Protein AF-A0A1X7SG22-F1 (afdb_monomer_lite)

Secondary structure (DSSP, 8-state):
----------------PPPPSS-EEEESS-B--SSTTBPPB-TT-EEEEEE--SSSEEEEEETTT--EEEEEGGGEEE-TTTT--HHHHHHHHHHHHHS----HHHHHHHTS-HHHHHHHHHHHHHH-HHHHHHHHHHHHT--

Sequence (143 aa):
MSNGTCILGKDQSTQCMDPPKGPVYVAIEDWEHVENNQLSIKEGEKFEIKEERTNEWWLARSLNTDDEGLVPCYSIKKDEESELSTLESLELFHYAMTENLDIPKIKEIKTRSNVERASLFWSLIKNDSVLLDQLRKKEHGKI

Foldseek 3Di:
DDDDDDPPPDDPPPPVDDPAPAFKKFFCAFDDDPDPQADTHHGGFIWHFPADDPDQWTWIAGPRPRDIHIDGVVRMGTDVLSVVPVVVLVVLLVCLQPDPDPDVQSVVLNVDDPVSSSVSSVVCVSVCVPVVVVSVCVVVVPD

Organism: Amphimedon queenslandica (NCBI:txid400682)

pLDDT: mean 80.32, std 17.74, range [29.94, 96.5]

Structure (mmCIF, N/CA/C/O backbone):
data_AF-A0A1X7SG22-F1
#
_entry.id   AF-A0A1X7SG22-F1
#
loop_
_atom_site.group_PDB
_atom_site.id
_atom_site.type_symbol
_atom_site.label_atom_id
_atom_site.label_alt_id
_atom_site.label_comp_id
_atom_site.label_asym_id
_atom_site.label_entity_id
_atom_site.label_seq_id
_atom_site.pdbx_PDB_ins_code
_atom_site.Cartn_x
_atom_site.Cartn_y
_atom_site.Cartn_z
_atom_site.occupancy
_atom_site.B_iso_or_equiv
_atom_site.auth_seq_id
_atom_site.auth_comp_id
_atom_site.auth_asym_id
_atom_site.auth_atom_id
_atom_site.pdbx_PDB_model_num
ATOM 1 N N . MET A 1 1 ? -8.473 -48.468 -24.237 1.00 37.16 1 MET A N 1
ATOM 2 C CA . MET A 1 1 ? -9.575 -47.558 -24.611 1.00 37.16 1 MET A CA 1
ATOM 3 C C . MET A 1 1 ? -9.931 -46.807 -23.324 1.00 37.16 1 MET A C 1
ATOM 5 O O . MET A 1 1 ? -10.467 -47.446 -22.437 1.00 37.16 1 MET A O 1
ATOM 9 N N . SER A 1 2 ? -9.370 -45.627 -23.011 1.00 35.22 2 SER A N 1
ATOM 10 C CA . SER A 1 2 ? -9.590 -44.317 -23.674 1.00 35.22 2 SER A CA 1
ATOM 11 C C . SER A 1 2 ? -11.085 -43.948 -23.567 1.00 35.22 2 SER A C 1
ATOM 13 O O . SER A 1 2 ? -11.875 -44.713 -24.103 1.00 35.22 2 SER A O 1
ATOM 15 N N . ASN A 1 3 ? -11.593 -42.889 -22.911 1.00 32.81 3 ASN A N 1
ATOM 16 C CA . ASN A 1 3 ? -11.099 -41.570 -22.453 1.00 32.81 3 ASN A CA 1
ATOM 17 C C . ASN A 1 3 ? -12.049 -41.053 -21.330 1.00 32.81 3 ASN A C 1
ATOM 19 O O . ASN A 1 3 ? -13.189 -41.502 -21.296 1.00 32.81 3 ASN A O 1
ATOM 23 N N . GLY A 1 4 ? -11.628 -40.252 -20.337 1.00 29.94 4 GLY A N 1
ATOM 24 C CA . GLY A 1 4 ? -11.565 -38.768 -20.374 1.00 29.94 4 GLY A CA 1
ATOM 25 C C . GLY A 1 4 ? -12.909 -38.160 -19.906 1.00 29.94 4 GLY A C 1
ATOM 26 O O . GLY A 1 4 ? -13.948 -38.640 -20.325 1.00 29.94 4 GLY A O 1
ATOM 27 N N . THR A 1 5 ? -13.050 -37.156 -19.037 1.00 33.81 5 THR A N 1
ATOM 28 C CA . THR A 1 5 ? -12.162 -36.081 -18.581 1.00 33.81 5 THR A CA 1
ATOM 29 C C . THR A 1 5 ? -12.852 -35.413 -17.377 1.00 33.81 5 THR A C 1
ATOM 31 O O . THR A 1 5 ? -13.985 -34.959 -17.517 1.00 33.81 5 THR A O 1
ATOM 34 N N . CYS A 1 6 ? -12.198 -35.308 -16.216 1.00 32.50 6 CYS A N 1
ATOM 35 C CA . CYS A 1 6 ? -12.602 -34.349 -15.181 1.00 32.50 6 CYS A CA 1
ATOM 36 C C . CYS A 1 6 ? -11.796 -33.070 -15.416 1.00 32.50 6 CYS A C 1
ATOM 38 O O . CYS A 1 6 ? -10.578 -33.068 -15.250 1.00 32.50 6 CYS A O 1
ATOM 40 N N . ILE A 1 7 ? -12.462 -32.002 -15.858 1.00 40.81 7 ILE A N 1
ATOM 41 C CA . ILE A 1 7 ? -11.862 -30.670 -15.957 1.00 40.81 7 ILE A CA 1
ATOM 42 C C . ILE A 1 7 ? -11.727 -30.140 -14.521 1.00 40.81 7 ILE A C 1
ATOM 44 O O . ILE A 1 7 ? -12.688 -29.620 -13.960 1.00 40.81 7 ILE A O 1
ATOM 48 N N . LEU A 1 8 ? -10.549 -30.300 -13.913 1.00 38.38 8 LEU A N 1
ATOM 49 C CA . LEU A 1 8 ? -10.147 -29.531 -12.736 1.00 38.38 8 LEU A CA 1
ATOM 50 C C . LEU A 1 8 ? -9.433 -28.275 -13.244 1.00 38.38 8 LEU A C 1
ATOM 52 O O . LEU A 1 8 ? -8.255 -28.296 -13.595 1.00 38.38 8 LEU A O 1
ATOM 56 N N . GLY A 1 9 ? -10.198 -27.196 -13.390 1.00 33.81 9 GLY A N 1
ATOM 57 C CA . GLY A 1 9 ? -9.691 -25.899 -13.810 1.00 33.81 9 GLY A CA 1
ATOM 58 C C . GLY A 1 9 ? -9.209 -25.087 -12.616 1.00 33.81 9 GLY A C 1
ATOM 59 O O . GLY A 1 9 ? -10.024 -24.456 -11.958 1.00 33.81 9 GLY A O 1
ATOM 60 N N . LYS A 1 10 ? -7.883 -25.072 -12.437 1.00 34.94 10 LYS A N 1
ATOM 61 C CA . LYS A 1 10 ? -7.074 -24.082 -11.706 1.00 34.94 10 LYS A CA 1
ATOM 62 C C . LYS A 1 10 ? -7.359 -23.949 -10.208 1.00 34.94 10 LYS A C 1
ATOM 64 O O . LYS A 1 10 ? -8.024 -23.020 -9.760 1.00 34.94 10 LYS A O 1
ATOM 69 N N . ASP A 1 11 ? -6.677 -24.797 -9.444 1.00 34.47 11 ASP A N 1
ATOM 70 C CA . ASP A 1 11 ? -6.155 -24.400 -8.141 1.00 34.47 11 ASP A CA 1
ATOM 71 C C . ASP A 1 11 ? -5.287 -23.148 -8.347 1.00 34.47 11 ASP A C 1
ATOM 73 O O . ASP A 1 11 ? -4.158 -23.221 -8.835 1.00 34.47 11 ASP A O 1
ATOM 77 N N . GLN A 1 12 ? -5.818 -21.973 -8.010 1.00 40.81 12 GLN A N 1
ATOM 78 C CA . GLN A 1 12 ? -4.958 -20.887 -7.566 1.00 40.81 12 GLN A CA 1
ATOM 79 C C . GLN A 1 12 ? -4.400 -21.354 -6.227 1.00 40.81 12 GLN A C 1
ATOM 81 O O . GLN A 1 12 ? -5.037 -21.209 -5.186 1.00 40.81 12 GLN A O 1
ATOM 86 N N . SER A 1 13 ? -3.232 -22.001 -6.266 1.00 38.47 13 SER A N 1
ATOM 87 C CA . SER A 1 13 ? -2.379 -22.087 -5.093 1.00 38.47 13 SER A CA 1
ATOM 88 C C . SER A 1 13 ? -2.153 -20.661 -4.621 1.00 38.47 13 SER A C 1
ATOM 90 O O . SER A 1 13 ? -1.345 -19.932 -5.190 1.00 38.47 13 SER A O 1
ATOM 92 N N . THR A 1 14 ? -2.887 -20.258 -3.591 1.00 42.12 14 THR A N 1
ATOM 93 C CA . THR A 1 14 ? -2.501 -19.150 -2.736 1.00 42.12 14 THR A CA 1
ATOM 94 C C . THR A 1 14 ? -1.189 -19.579 -2.092 1.00 42.12 14 THR A C 1
ATOM 96 O O . THR A 1 14 ? -1.174 -20.200 -1.029 1.00 42.12 14 THR A O 1
ATOM 99 N N . GLN A 1 15 ? -0.070 -19.355 -2.786 1.00 47.81 15 GLN A N 1
ATOM 100 C CA . GLN A 1 15 ? 1.223 -19.358 -2.129 1.00 47.81 15 GLN A CA 1
ATOM 101 C C . GLN A 1 15 ? 1.101 -18.369 -0.971 1.00 47.81 15 GLN A C 1
ATOM 103 O O . GLN A 1 15 ? 0.623 -17.247 -1.141 1.00 47.81 15 GLN A O 1
ATOM 108 N N . CYS A 1 16 ? 1.440 -18.834 0.229 1.00 47.69 16 CYS A N 1
ATOM 109 C CA . CYS A 1 16 ? 1.489 -18.008 1.424 1.00 47.69 16 CYS A CA 1
ATOM 110 C C . CYS A 1 16 ? 2.678 -17.054 1.273 1.00 47.69 16 CYS A C 1
ATOM 112 O O . CYS A 1 16 ? 3.755 -17.321 1.798 1.00 47.69 16 CYS A O 1
ATOM 114 N N . MET A 1 17 ? 2.496 -16.007 0.472 1.00 66.62 17 MET A N 1
ATOM 115 C CA . MET A 1 17 ? 3.506 -14.989 0.247 1.00 66.62 17 MET A CA 1
ATOM 116 C C . MET A 1 17 ? 3.574 -14.055 1.439 1.00 66.62 17 MET A C 1
ATOM 118 O O . MET A 1 17 ? 2.551 -13.690 2.027 1.00 66.62 17 MET A O 1
ATOM 122 N N . ASP A 1 18 ? 4.802 -13.690 1.794 1.00 73.06 18 ASP A N 1
ATOM 123 C CA . ASP A 1 18 ? 5.060 -12.711 2.836 1.00 73.06 18 ASP A CA 1
ATOM 124 C C . ASP A 1 18 ? 4.331 -11.411 2.468 1.00 73.06 18 ASP A C 1
ATOM 126 O O . ASP A 1 18 ? 4.567 -10.880 1.371 1.00 73.06 18 ASP A O 1
ATOM 130 N N . PRO A 1 19 ? 3.472 -10.877 3.358 1.00 75.25 19 PRO A N 1
ATOM 131 C CA . PRO A 1 19 ? 2.777 -9.633 3.079 1.00 75.25 19 PRO A CA 1
ATOM 132 C C . PRO A 1 19 ? 3.798 -8.528 2.768 1.00 75.25 19 PRO A C 1
ATOM 134 O O . PRO A 1 19 ? 4.902 -8.545 3.332 1.00 75.25 19 PRO A O 1
ATOM 137 N N . PRO A 1 20 ? 3.459 -7.573 1.884 1.00 76.94 20 PRO A N 1
ATOM 138 C CA . PRO A 1 20 ? 4.322 -6.431 1.616 1.00 76.94 20 PRO A CA 1
ATOM 139 C C . PRO A 1 20 ? 4.632 -5.708 2.931 1.00 76.94 20 PRO A C 1
ATOM 141 O O . PRO A 1 20 ? 3.743 -5.446 3.743 1.00 76.94 20 PRO A O 1
ATOM 144 N N . LYS A 1 21 ? 5.917 -5.446 3.164 1.00 75.56 21 LYS A N 1
ATOM 145 C CA . LYS A 1 21 ? 6.438 -4.742 4.342 1.00 75.56 21 LYS A CA 1
ATOM 146 C C . LYS A 1 21 ? 6.549 -3.237 4.064 1.00 75.56 21 LYS A C 1
ATOM 148 O O . LYS A 1 21 ? 6.601 -2.455 5.010 1.00 75.56 21 LYS A O 1
ATOM 153 N N . GLY A 1 22 ? 6.566 -2.848 2.789 1.00 72.88 22 GLY A N 1
ATOM 154 C CA . GLY A 1 22 ? 6.543 -1.475 2.294 1.00 72.88 22 GLY A CA 1
ATOM 155 C C . GLY A 1 22 ? 5.294 -1.119 1.469 1.00 72.88 22 GLY A C 1
ATOM 156 O O . GLY A 1 22 ? 4.378 -1.934 1.335 1.00 72.88 22 GLY A O 1
ATOM 157 N N . PRO A 1 23 ? 5.250 0.112 0.924 1.00 78.06 23 PRO A N 1
ATOM 158 C CA . PRO A 1 23 ? 4.182 0.557 0.034 1.00 78.06 23 PRO A CA 1
ATOM 159 C C . PRO A 1 23 ? 4.090 -0.328 -1.212 1.00 78.06 23 PRO A C 1
ATOM 161 O O . PRO A 1 23 ? 5.106 -0.702 -1.810 1.00 78.06 23 PRO A O 1
ATOM 164 N N . VAL A 1 24 ? 2.859 -0.637 -1.611 1.00 89.06 24 VAL A N 1
ATOM 165 C CA . VAL A 1 24 ? 2.585 -1.341 -2.861 1.00 89.06 24 VAL A CA 1
ATOM 166 C C . VAL A 1 24 ? 2.465 -0.328 -3.988 1.00 89.06 24 VAL A C 1
ATOM 168 O O . VAL A 1 24 ? 1.920 0.764 -3.837 1.00 89.06 24 VAL A O 1
ATOM 171 N N . TYR A 1 25 ? 2.997 -0.713 -5.132 1.00 93.25 25 TYR A N 1
ATOM 172 C CA . TYR A 1 25 ? 2.918 0.016 -6.378 1.00 93.25 25 TYR A CA 1
ATOM 173 C C . TYR A 1 25 ? 2.234 -0.861 -7.419 1.00 93.25 25 TYR A C 1
ATOM 175 O O . TYR A 1 25 ? 2.185 -2.085 -7.291 1.00 93.25 25 TYR A O 1
ATOM 183 N N . VAL A 1 26 ? 1.700 -0.216 -8.447 1.00 94.50 26 VAL A N 1
ATOM 184 C CA . VAL A 1 26 ? 1.059 -0.855 -9.588 1.00 94.50 26 VAL A CA 1
ATOM 185 C C . VAL A 1 26 ? 1.721 -0.392 -10.881 1.00 94.50 26 VAL A C 1
ATOM 187 O O . VAL A 1 26 ? 2.030 0.792 -11.043 1.00 94.50 26 VAL A O 1
ATOM 190 N N . ALA A 1 27 ? 1.952 -1.321 -11.803 1.00 95.94 27 ALA A N 1
ATOM 191 C CA . ALA A 1 27 ? 2.471 -1.010 -13.130 1.00 95.94 27 ALA A CA 1
ATOM 192 C C . ALA A 1 27 ? 1.425 -0.216 -13.916 1.00 95.94 27 ALA A C 1
ATOM 194 O O . ALA A 1 27 ? 0.250 -0.592 -13.949 1.00 95.94 27 ALA A O 1
ATOM 195 N N . ILE A 1 28 ? 1.848 0.876 -14.549 1.00 96.50 28 ILE A N 1
ATOM 196 C CA . ILE A 1 28 ? 0.977 1.680 -15.421 1.00 96.50 28 ILE A CA 1
ATOM 197 C C . ILE A 1 28 ? 1.113 1.310 -16.896 1.00 96.50 28 ILE A C 1
ATOM 199 O O . ILE A 1 28 ? 0.291 1.733 -17.700 1.00 96.50 28 ILE A O 1
ATOM 203 N N . GLU A 1 29 ? 2.135 0.531 -17.237 1.00 94.69 29 GLU A N 1
ATOM 204 C CA . GLU A 1 29 ? 2.379 -0.001 -18.571 1.00 94.69 29 GLU A CA 1
ATOM 205 C C . GLU A 1 29 ? 3.149 -1.325 -18.477 1.00 94.69 29 GLU A C 1
ATOM 207 O O . GLU A 1 29 ? 3.756 -1.640 -17.449 1.00 94.69 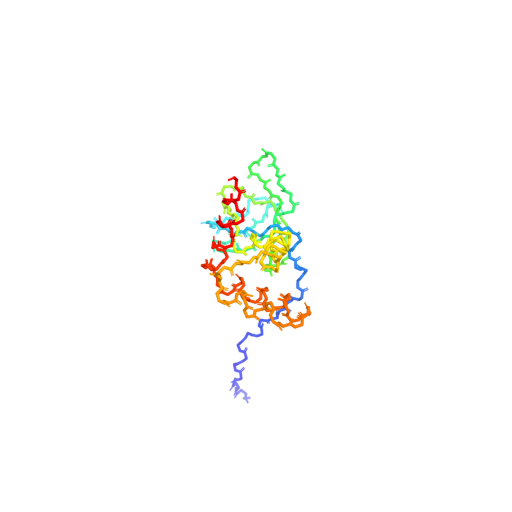29 GLU A O 1
ATOM 212 N N . ASP A 1 30 ? 3.113 -2.103 -19.556 1.00 95.69 30 ASP A N 1
ATOM 213 C CA . ASP A 1 30 ? 3.919 -3.312 -19.702 1.00 95.69 30 ASP A CA 1
ATOM 214 C C . ASP A 1 30 ? 5.408 -2.960 -19.844 1.00 95.69 30 ASP A C 1
ATOM 216 O O . ASP A 1 30 ? 5.778 -2.094 -20.637 1.00 95.69 30 ASP A O 1
ATOM 220 N N . TRP A 1 31 ? 6.275 -3.707 -19.160 1.00 93.69 31 TRP A N 1
ATOM 221 C CA . TRP A 1 31 ? 7.723 -3.621 -19.337 1.00 93.69 31 TRP A CA 1
ATOM 222 C C . TRP A 1 31 ? 8.347 -5.014 -19.373 1.00 93.69 31 TRP A C 1
ATOM 224 O O . TRP A 1 31 ? 8.100 -5.849 -18.502 1.00 93.69 31 TRP A O 1
ATOM 234 N N . GLU A 1 32 ? 9.187 -5.261 -20.375 1.00 94.25 32 GLU A N 1
ATOM 235 C CA . GLU A 1 32 ? 9.951 -6.498 -20.496 1.00 94.25 32 GLU A CA 1
ATOM 236 C C . GLU A 1 32 ? 11.415 -6.233 -20.150 1.00 94.25 32 GLU A C 1
ATOM 238 O O . GLU A 1 32 ? 12.037 -5.293 -20.649 1.00 94.25 32 GLU A O 1
ATOM 243 N N . HIS A 1 33 ? 11.957 -7.061 -19.260 1.00 89.12 33 HIS A N 1
ATOM 244 C CA . HIS A 1 33 ? 13.343 -6.963 -18.829 1.00 89.12 33 HIS A CA 1
ATOM 245 C C . HIS A 1 33 ? 14.313 -7.135 -20.008 1.00 89.12 33 HIS A C 1
ATOM 247 O O . HIS A 1 33 ? 14.174 -8.039 -20.830 1.00 89.12 33 HIS A O 1
ATOM 253 N N . VAL A 1 34 ? 15.324 -6.272 -20.066 1.00 90.31 34 VAL A N 1
ATOM 254 C CA . VAL A 1 34 ? 16.418 -6.338 -21.048 1.00 90.31 34 VAL A CA 1
ATOM 255 C C . VAL A 1 34 ? 17.661 -6.978 -20.427 1.00 90.31 34 VAL A C 1
ATOM 257 O O . VAL A 1 34 ? 18.417 -7.675 -21.102 1.00 90.31 34 VAL A O 1
ATOM 260 N N . GLU A 1 35 ? 17.870 -6.757 -19.129 1.00 90.69 35 GLU A N 1
ATOM 261 C CA . GLU A 1 35 ? 18.975 -7.314 -18.347 1.00 90.69 35 GLU A CA 1
ATOM 262 C C . GLU A 1 35 ? 18.463 -8.312 -17.298 1.00 90.69 35 GLU A C 1
ATOM 264 O O . GLU A 1 35 ? 17.370 -8.163 -16.762 1.00 90.69 35 GLU A O 1
ATOM 269 N N . ASN A 1 36 ? 19.281 -9.305 -16.933 1.00 89.94 36 ASN A N 1
ATOM 270 C CA . ASN A 1 36 ? 18.904 -10.351 -15.965 1.00 89.94 36 ASN A CA 1
ATOM 271 C C . ASN A 1 36 ? 18.635 -9.832 -14.537 1.00 89.94 36 ASN A C 1
ATOM 273 O O . ASN A 1 36 ? 18.159 -10.584 -13.695 1.00 89.94 36 ASN A O 1
ATOM 277 N N . ASN A 1 37 ? 19.015 -8.590 -14.232 1.00 92.75 37 ASN A N 1
ATOM 278 C CA . ASN A 1 37 ? 18.760 -7.929 -12.949 1.00 92.75 37 ASN A CA 1
ATOM 279 C C . ASN A 1 37 ? 17.444 -7.126 -12.952 1.00 92.75 37 ASN A C 1
ATOM 281 O O . ASN A 1 37 ? 17.108 -6.532 -11.928 1.00 92.75 37 ASN A O 1
ATOM 285 N N . GLN A 1 38 ? 16.743 -7.053 -14.087 1.00 94.50 38 GLN A N 1
ATOM 286 C CA . GLN A 1 38 ? 15.485 -6.334 -14.250 1.00 94.50 38 GLN A CA 1
ATOM 287 C C . GLN A 1 38 ? 14.302 -7.288 -14.096 1.00 94.50 38 GLN A C 1
ATOM 289 O O . GLN A 1 38 ? 14.377 -8.467 -14.441 1.00 94.50 38 GLN A O 1
ATOM 294 N N . LEU A 1 39 ? 13.194 -6.752 -13.596 1.00 94.81 39 LEU A N 1
ATOM 295 C CA . LEU A 1 39 ? 11.938 -7.473 -13.441 1.00 94.81 39 LEU A CA 1
ATOM 296 C C . LEU A 1 39 ? 11.004 -7.097 -14.596 1.00 94.81 39 LEU A C 1
ATOM 298 O O . LEU A 1 39 ? 10.839 -5.917 -14.906 1.00 94.81 39 LEU A O 1
ATOM 302 N N . SER A 1 40 ? 10.394 -8.095 -15.238 1.00 95.00 40 SER A N 1
ATOM 303 C CA . SER A 1 40 ? 9.299 -7.827 -16.181 1.00 95.00 40 SER A CA 1
ATOM 304 C C . SER A 1 40 ? 8.013 -7.598 -15.415 1.00 95.00 40 SER A C 1
ATOM 306 O O . SER A 1 40 ? 7.725 -8.339 -14.481 1.00 95.00 40 SER A O 1
ATOM 308 N N . ILE A 1 41 ? 7.241 -6.610 -15.842 1.00 94.81 41 ILE A N 1
ATOM 309 C CA . ILE A 1 41 ? 5.972 -6.238 -15.221 1.00 94.81 41 ILE A CA 1
ATOM 310 C C . ILE A 1 41 ? 4.890 -6.122 -16.289 1.00 94.81 41 ILE A C 1
ATOM 312 O O . ILE A 1 41 ? 5.158 -5.767 -17.442 1.00 94.81 41 ILE A O 1
ATOM 316 N N . LYS A 1 42 ? 3.656 -6.433 -15.904 1.00 95.75 42 LYS A N 1
ATOM 317 C CA . LYS A 1 42 ? 2.466 -6.211 -16.732 1.00 95.75 42 LYS A CA 1
ATOM 318 C C . LYS A 1 42 ? 1.622 -5.075 -16.191 1.00 95.75 42 LYS A C 1
ATOM 320 O O . LYS A 1 42 ? 1.506 -4.944 -14.979 1.00 95.75 42 LYS A O 1
ATOM 325 N N . GLU A 1 43 ? 1.004 -4.286 -17.065 1.00 95.62 43 GLU A N 1
ATOM 326 C CA . GLU A 1 43 ? 0.078 -3.225 -16.669 1.00 95.62 43 GLU A CA 1
ATOM 327 C C . GLU A 1 43 ? -0.958 -3.770 -15.670 1.00 95.62 43 GLU A C 1
ATOM 329 O O . GLU A 1 43 ? -1.587 -4.810 -15.887 1.00 95.62 43 GLU A O 1
ATOM 334 N N . GLY A 1 44 ? -1.114 -3.077 -14.540 1.00 93.50 44 GLY A N 1
ATOM 335 C CA . GLY A 1 44 ? -1.994 -3.491 -13.448 1.00 93.50 44 GLY A CA 1
ATOM 336 C C . GLY A 1 44 ? -1.388 -4.494 -12.456 1.00 93.50 44 GLY A C 1
ATOM 337 O O . GLY A 1 44 ? -2.017 -4.776 -11.436 1.00 93.50 44 GLY A O 1
ATOM 338 N N . GLU A 1 45 ? -0.184 -5.018 -12.695 1.00 94.25 45 GLU A N 1
ATOM 339 C CA . GLU A 1 45 ? 0.527 -5.872 -11.741 1.00 94.25 45 GLU A CA 1
ATOM 340 C C . GLU A 1 45 ? 0.949 -5.083 -10.498 1.00 94.25 45 GLU A C 1
ATOM 342 O O . GLU A 1 45 ? 1.387 -3.939 -10.611 1.00 94.25 45 GLU A O 1
ATOM 347 N N . LYS A 1 46 ? 0.828 -5.704 -9.315 1.00 92.75 46 LYS A N 1
ATOM 348 C CA . LYS A 1 46 ? 1.224 -5.113 -8.033 1.00 92.75 46 LYS A CA 1
ATOM 349 C C . LYS A 1 46 ? 2.579 -5.641 -7.559 1.00 92.75 46 LYS A C 1
ATOM 351 O O . LYS A 1 46 ? 2.845 -6.842 -7.615 1.00 92.75 46 LYS A O 1
ATOM 356 N N . PHE A 1 47 ? 3.398 -4.750 -7.019 1.00 93.12 47 PHE A N 1
ATOM 357 C CA . PHE A 1 47 ? 4.731 -5.054 -6.496 1.00 93.12 47 PHE A CA 1
ATOM 358 C C . PHE A 1 47 ? 5.044 -4.194 -5.275 1.00 93.12 47 PHE A C 1
ATOM 360 O O . PHE A 1 47 ? 4.512 -3.101 -5.093 1.00 93.12 47 PHE A O 1
ATOM 367 N N . GLU A 1 48 ? 5.919 -4.704 -4.423 1.00 92.75 48 GLU A N 1
ATOM 368 C CA . GLU A 1 48 ? 6.493 -3.952 -3.313 1.00 92.75 48 GLU A CA 1
ATOM 369 C C . GLU A 1 48 ? 7.788 -3.282 -3.770 1.00 92.75 48 GLU A C 1
ATOM 371 O O . GLU A 1 48 ? 8.647 -3.939 -4.361 1.00 92.75 48 GLU A O 1
ATOM 376 N N . ILE A 1 49 ? 7.969 -2.001 -3.447 1.00 92.19 49 ILE A N 1
ATOM 377 C CA . ILE A 1 49 ? 9.262 -1.335 -3.636 1.00 92.19 49 ILE A CA 1
ATOM 378 C C . ILE A 1 49 ? 10.144 -1.584 -2.414 1.00 92.19 49 ILE A C 1
ATOM 380 O O . ILE A 1 49 ? 9.833 -1.168 -1.299 1.00 92.19 49 ILE A O 1
ATOM 384 N N . LYS A 1 50 ? 11.255 -2.290 -2.645 1.00 91.38 50 LYS A N 1
ATOM 385 C CA . LYS A 1 50 ? 12.257 -2.652 -1.634 1.00 91.38 50 LYS A CA 1
ATOM 386 C C . LYS A 1 50 ? 13.292 -1.550 -1.442 1.00 91.38 50 LYS A C 1
ATOM 388 O O . LYS A 1 50 ? 13.745 -1.324 -0.323 1.00 91.38 50 LYS A O 1
ATOM 393 N N . GLU A 1 51 ? 13.674 -0.890 -2.531 1.00 91.69 51 GLU A N 1
ATOM 394 C CA . GLU A 1 51 ? 14.675 0.175 -2.536 1.00 91.69 51 GLU A CA 1
ATOM 395 C C . GLU A 1 51 ? 14.324 1.214 -3.609 1.00 91.69 51 GLU A C 1
ATOM 397 O O . GLU A 1 51 ? 14.374 0.928 -4.809 1.00 91.69 51 GLU A O 1
ATOM 402 N N . GLU A 1 52 ? 14.001 2.433 -3.171 1.00 90.44 52 GLU A N 1
ATOM 403 C CA . GLU A 1 52 ? 13.943 3.602 -4.049 1.00 90.44 52 GLU A CA 1
ATOM 404 C C . GLU A 1 52 ? 15.369 4.091 -4.312 1.00 90.44 52 GLU A C 1
ATOM 406 O O . GLU A 1 52 ? 16.149 4.328 -3.386 1.00 90.44 52 GLU A O 1
ATOM 411 N N . ARG A 1 53 ? 15.719 4.242 -5.588 1.00 88.56 53 ARG A N 1
ATOM 412 C CA . ARG A 1 53 ? 17.045 4.703 -6.005 1.00 88.56 53 ARG A CA 1
ATOM 413 C C . ARG A 1 53 ? 16.962 6.096 -6.608 1.00 88.56 53 ARG A C 1
ATOM 415 O O . ARG A 1 53 ? 15.921 6.526 -7.094 1.00 88.56 53 ARG A O 1
ATOM 422 N N . THR A 1 54 ? 18.092 6.798 -6.597 1.00 85.81 54 THR A N 1
ATOM 423 C CA . THR A 1 54 ? 18.220 8.131 -7.209 1.00 85.81 54 THR A CA 1
ATOM 424 C C . THR A 1 54 ? 18.260 8.091 -8.736 1.00 85.81 54 THR A C 1
ATOM 426 O O . THR A 1 54 ? 18.169 9.138 -9.372 1.00 85.81 54 THR A O 1
ATOM 429 N N . ASN A 1 55 ? 18.422 6.906 -9.325 1.00 89.69 55 ASN A N 1
ATOM 430 C CA . ASN A 1 55 ? 18.312 6.690 -10.760 1.00 89.69 55 ASN A CA 1
ATOM 431 C C . ASN A 1 55 ? 16.882 6.268 -11.141 1.00 89.69 55 ASN A C 1
ATOM 433 O O . ASN A 1 55 ? 16.016 6.076 -10.290 1.00 89.69 55 ASN A O 1
ATOM 437 N N . GLU A 1 56 ? 16.646 6.094 -12.439 1.00 93.06 56 GLU A N 1
ATOM 438 C CA . GLU A 1 56 ? 15.336 5.723 -12.989 1.00 93.06 56 GLU A CA 1
ATOM 439 C C . GLU A 1 56 ? 14.947 4.252 -12.733 1.00 93.06 56 GLU A C 1
ATOM 441 O O . GLU A 1 56 ? 13.978 3.780 -13.314 1.00 93.06 56 GLU A O 1
ATOM 446 N N . TRP A 1 57 ? 15.686 3.514 -11.892 1.00 94.69 57 TRP A N 1
ATOM 447 C CA . TRP A 1 57 ? 15.552 2.064 -11.719 1.00 94.69 57 TRP A CA 1
ATOM 448 C C . TRP A 1 57 ? 15.430 1.677 -10.251 1.00 94.69 57 TRP A C 1
ATOM 450 O O . TRP A 1 57 ? 16.401 1.736 -9.497 1.00 94.69 57 TRP A O 1
ATOM 460 N N . TRP A 1 58 ? 14.247 1.242 -9.837 1.00 95.38 58 TRP A N 1
ATOM 461 C CA . TRP A 1 58 ? 13.963 0.892 -8.445 1.00 95.38 58 TRP A CA 1
ATOM 462 C C . TRP A 1 58 ? 13.943 -0.615 -8.248 1.00 95.38 58 TRP A C 1
ATOM 464 O O . TRP A 1 58 ? 13.562 -1.352 -9.153 1.00 95.38 58 TRP A O 1
ATOM 474 N N . LEU A 1 59 ? 14.359 -1.080 -7.068 1.00 94.81 59 LEU A N 1
ATOM 475 C CA . LEU A 1 59 ? 14.288 -2.500 -6.734 1.00 94.81 59 LEU A CA 1
ATOM 476 C C . LEU A 1 59 ? 12.865 -2.839 -6.289 1.00 94.81 59 LEU A C 1
AT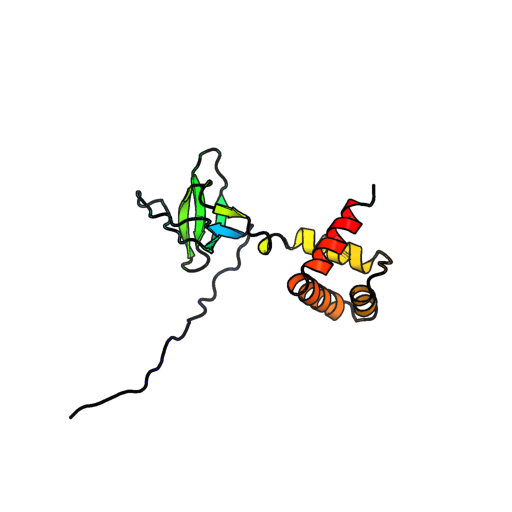OM 478 O O . LEU A 1 59 ? 12.398 -2.336 -5.262 1.00 94.81 59 LEU A O 1
ATOM 482 N N . ALA A 1 60 ? 12.207 -3.711 -7.045 1.00 95.06 60 ALA A N 1
ATOM 483 C CA . ALA A 1 60 ? 10.856 -4.176 -6.784 1.00 95.06 60 ALA A CA 1
ATOM 484 C C . ALA A 1 60 ? 10.825 -5.684 -6.522 1.00 95.06 60 ALA A C 1
ATOM 486 O O . ALA A 1 60 ? 11.671 -6.425 -7.020 1.00 95.06 60 ALA A O 1
ATOM 487 N N . ARG A 1 61 ? 9.817 -6.120 -5.765 1.00 94.81 61 ARG A N 1
ATOM 488 C CA . ARG A 1 61 ? 9.444 -7.523 -5.556 1.00 94.81 61 ARG A CA 1
ATOM 489 C C . ARG A 1 61 ? 8.031 -7.745 -6.090 1.00 94.81 61 ARG A C 1
ATOM 491 O O . ARG A 1 61 ? 7.108 -7.070 -5.626 1.00 94.81 61 ARG A O 1
ATOM 498 N N . SER A 1 62 ? 7.840 -8.667 -7.035 1.00 93.06 62 SER A N 1
ATOM 499 C CA . SER A 1 62 ? 6.496 -9.024 -7.518 1.00 93.06 62 SER A CA 1
ATOM 500 C C . SER A 1 62 ? 5.688 -9.656 -6.387 1.00 93.06 62 SER A C 1
ATOM 502 O O . SER A 1 62 ? 6.149 -10.591 -5.736 1.00 93.06 62 SER A O 1
ATOM 504 N N . LEU A 1 63 ? 4.454 -9.189 -6.166 1.00 90.50 63 LEU A N 1
ATOM 505 C CA . LEU A 1 63 ? 3.552 -9.817 -5.191 1.00 90.50 63 LEU A CA 1
ATOM 506 C C . LEU A 1 63 ? 2.902 -11.102 -5.725 1.00 90.50 63 LEU A C 1
ATOM 508 O O . LEU A 1 63 ? 2.251 -11.816 -4.963 1.00 90.50 63 LEU A O 1
ATOM 512 N N . ASN A 1 64 ? 3.071 -11.396 -7.018 1.00 88.81 64 ASN A N 1
ATOM 513 C CA . ASN A 1 64 ? 2.539 -12.598 -7.652 1.00 88.81 64 ASN A CA 1
ATOM 514 C C . ASN A 1 64 ? 3.559 -13.739 -7.672 1.00 88.81 64 ASN A C 1
ATOM 516 O O . ASN A 1 64 ? 3.177 -14.889 -7.458 1.00 88.81 64 ASN A O 1
ATOM 520 N N . THR A 1 65 ? 4.827 -13.434 -7.964 1.00 90.31 65 THR A N 1
ATOM 521 C CA . THR A 1 65 ? 5.879 -14.450 -8.145 1.00 90.31 65 THR A CA 1
ATOM 522 C C . THR A 1 65 ? 6.941 -14.452 -7.049 1.00 90.31 65 THR A C 1
ATOM 524 O O . THR A 1 65 ? 7.701 -15.411 -6.973 1.00 90.31 65 THR A O 1
ATOM 527 N N . ASP A 1 66 ? 6.980 -13.423 -6.194 1.00 90.44 66 ASP A N 1
ATOM 528 C CA . ASP A 1 66 ? 8.050 -13.161 -5.213 1.00 90.44 66 ASP A CA 1
ATOM 529 C C . ASP A 1 66 ? 9.427 -12.870 -5.841 1.00 90.44 66 ASP A C 1
ATOM 531 O O . ASP A 1 66 ? 10.416 -12.706 -5.128 1.00 90.44 66 ASP A O 1
ATOM 535 N N . ASP A 1 67 ? 9.497 -12.750 -7.172 1.00 92.62 67 ASP A N 1
ATOM 536 C CA . ASP A 1 67 ? 10.729 -12.406 -7.879 1.00 92.62 67 ASP A CA 1
ATOM 537 C C . ASP A 1 67 ? 11.122 -10.951 -7.609 1.00 92.62 67 ASP A C 1
ATOM 539 O O . ASP A 1 67 ? 10.278 -10.049 -7.586 1.00 92.62 67 ASP A O 1
ATOM 543 N N . GLU A 1 68 ? 12.425 -10.717 -7.456 1.00 95.12 68 GLU A N 1
ATOM 544 C CA . GLU A 1 68 ? 12.995 -9.387 -7.266 1.00 95.12 68 GLU A CA 1
ATOM 545 C C . GLU A 1 68 ? 13.791 -8.942 -8.493 1.00 95.12 68 GLU A C 1
ATOM 547 O O . GLU A 1 68 ? 14.537 -9.716 -9.095 1.00 95.12 68 GLU A O 1
ATOM 552 N N . GLY A 1 69 ? 13.683 -7.661 -8.831 1.00 95.75 69 GLY A N 1
ATOM 553 C CA . GLY A 1 69 ? 14.481 -7.061 -9.890 1.00 95.75 69 GLY A CA 1
ATOM 554 C C . GLY A 1 69 ? 14.218 -5.573 -10.052 1.00 95.75 69 GLY A C 1
ATOM 555 O O . GLY A 1 69 ? 13.388 -4.975 -9.367 1.00 95.75 69 GLY A O 1
ATOM 556 N N . LEU A 1 70 ? 14.980 -4.956 -10.948 1.00 96.06 70 LEU A N 1
ATOM 557 C CA . LEU A 1 70 ? 14.869 -3.538 -11.248 1.00 96.06 70 LEU A CA 1
ATOM 558 C C . LEU A 1 70 ? 13.695 -3.265 -12.184 1.00 96.06 70 LEU A C 1
ATOM 560 O O . LEU A 1 70 ? 13.583 -3.887 -13.238 1.00 96.06 70 LEU A O 1
ATOM 564 N N . VAL A 1 71 ? 12.873 -2.290 -11.814 1.00 95.56 71 VAL A N 1
ATOM 565 C CA . VAL A 1 71 ? 11.792 -1.755 -12.647 1.00 95.56 71 VAL A CA 1
ATOM 566 C C . VAL A 1 71 ? 12.034 -0.272 -12.926 1.00 95.56 71 VAL A C 1
ATOM 568 O O . VAL A 1 71 ? 12.591 0.421 -12.065 1.00 95.56 71 VAL A O 1
ATOM 571 N N . PRO A 1 72 ? 11.631 0.241 -14.099 1.00 94.75 72 PRO A N 1
ATOM 572 C CA . PRO A 1 72 ? 11.683 1.668 -14.361 1.00 94.75 72 PRO A CA 1
ATOM 573 C C . PRO A 1 72 ? 10.728 2.417 -13.426 1.00 94.75 72 PRO A C 1
ATOM 575 O O . PRO A 1 72 ? 9.560 2.056 -13.296 1.00 94.75 72 PRO A O 1
ATOM 578 N N . CYS A 1 73 ? 11.180 3.490 -12.779 1.00 92.88 73 CYS A N 1
ATOM 579 C CA . CYS A 1 73 ? 10.321 4.234 -11.852 1.00 92.88 73 CYS A CA 1
ATOM 580 C C . CYS A 1 73 ? 9.171 4.975 -12.559 1.00 92.88 73 CYS A C 1
ATOM 582 O O . CYS A 1 73 ? 8.148 5.255 -11.941 1.00 92.88 73 CYS A O 1
ATOM 584 N N . TYR A 1 74 ? 9.313 5.277 -13.854 1.00 93.62 74 TYR A N 1
ATOM 585 C CA . TYR A 1 74 ? 8.280 5.942 -14.652 1.00 93.62 74 TYR A CA 1
ATOM 586 C C . TYR A 1 74 ? 7.163 4.999 -15.115 1.00 93.62 74 TYR A C 1
ATOM 588 O O . TYR A 1 74 ? 6.086 5.482 -15.446 1.00 93.62 74 TYR A O 1
ATOM 596 N N . SER A 1 75 ? 7.391 3.681 -15.118 1.00 94.12 75 SER A N 1
ATOM 597 C CA . SER A 1 75 ? 6.403 2.681 -15.546 1.00 94.12 75 SER A CA 1
ATOM 598 C C . SER A 1 75 ? 5.538 2.174 -14.387 1.00 94.12 75 SER A C 1
ATOM 600 O O . SER A 1 75 ? 4.780 1.210 -14.534 1.00 94.12 75 SER A O 1
ATOM 602 N N . ILE A 1 76 ? 5.633 2.808 -13.215 1.00 94.19 76 ILE A N 1
ATOM 603 C CA . ILE A 1 76 ? 4.967 2.389 -11.982 1.00 94.19 76 ILE A CA 1
ATOM 604 C C . ILE A 1 76 ? 4.336 3.588 -11.265 1.00 94.19 76 ILE A C 1
ATOM 606 O O . ILE A 1 76 ? 4.808 4.718 -11.367 1.00 94.19 76 ILE A O 1
ATOM 610 N N . LYS A 1 77 ? 3.268 3.352 -10.502 1.00 93.25 77 LYS A N 1
ATOM 611 C CA . LYS A 1 77 ? 2.660 4.352 -9.610 1.00 93.25 77 LYS A CA 1
ATOM 612 C C . LYS A 1 77 ? 2.344 3.736 -8.257 1.00 93.25 77 LYS A C 1
ATOM 614 O O . LYS A 1 77 ? 2.106 2.534 -8.176 1.00 93.25 77 LYS A O 1
ATOM 619 N N . LYS A 1 78 ? 2.312 4.554 -7.208 1.00 88.94 78 LYS A N 1
ATOM 620 C CA . LYS A 1 78 ? 1.853 4.104 -5.890 1.00 88.94 78 LYS A CA 1
ATOM 621 C C . LYS A 1 78 ? 0.422 3.587 -5.982 1.00 88.94 78 LYS A C 1
ATOM 623 O O . LYS A 1 78 ? -0.416 4.165 -6.676 1.00 88.94 78 LYS A O 1
ATOM 628 N N . ASP A 1 79 ? 0.161 2.480 -5.301 1.00 86.56 79 ASP A N 1
ATOM 629 C CA . ASP A 1 79 ? -1.190 1.984 -5.113 1.00 86.56 79 ASP A CA 1
ATOM 630 C C . ASP A 1 79 ? -1.822 2.744 -3.944 1.00 86.56 79 ASP A C 1
ATOM 632 O O . ASP A 1 79 ? -1.560 2.452 -2.781 1.00 86.56 79 ASP A O 1
ATOM 636 N N . GLU A 1 80 ? -2.657 3.735 -4.253 1.00 70.56 80 GLU A N 1
ATOM 637 C CA . GLU A 1 80 ? -3.368 4.557 -3.261 1.00 70.56 80 GLU A CA 1
ATOM 638 C C . GLU A 1 80 ? -4.239 3.712 -2.307 1.00 70.56 80 GLU A C 1
ATOM 640 O O . GLU A 1 80 ? -4.532 4.127 -1.187 1.00 70.56 80 GLU A O 1
ATOM 645 N N . GLU A 1 81 ? -4.645 2.504 -2.717 1.00 64.56 81 GLU A N 1
ATOM 646 C CA . GLU A 1 81 ? -5.364 1.559 -1.852 1.00 64.56 81 GLU A CA 1
ATOM 647 C C . GLU A 1 81 ? -4.431 0.899 -0.819 1.00 64.56 81 GLU A C 1
ATOM 649 O O . GLU A 1 81 ? -4.854 0.543 0.284 1.00 64.56 81 GLU A O 1
ATOM 654 N N . SER A 1 82 ? -3.139 0.794 -1.141 1.00 61.69 82 SER A N 1
ATOM 655 C CA . SER A 1 82 ? -2.090 0.349 -0.222 1.00 61.69 82 SER A CA 1
ATOM 656 C C . SER A 1 82 ? -1.631 1.437 0.748 1.00 61.69 82 SER A C 1
ATOM 658 O O . SER A 1 82 ? -0.977 1.106 1.738 1.00 61.69 82 SER A O 1
ATOM 660 N N . GLU A 1 83 ? -1.964 2.706 0.499 1.00 54.56 83 GLU A N 1
ATOM 661 C CA . GLU A 1 83 ? -1.604 3.842 1.363 1.00 54.56 83 GLU A CA 1
ATOM 662 C C . GLU A 1 83 ? -2.362 3.851 2.693 1.00 54.56 83 GLU A C 1
ATOM 664 O O . GLU A 1 83 ? -2.046 4.656 3.563 1.00 54.56 83 GLU A O 1
ATOM 669 N N . LEU A 1 84 ? -3.252 2.884 2.951 1.00 55.34 84 LEU A N 1
ATOM 670 C CA . LEU A 1 84 ? -3.556 2.492 4.328 1.00 55.34 84 LEU A CA 1
ATOM 671 C C . LEU A 1 84 ? -2.338 1.787 4.954 1.00 55.34 84 LEU A C 1
ATOM 673 O O . LEU A 1 84 ? -2.416 0.649 5.419 1.00 55.34 84 LEU A O 1
ATOM 677 N N . SER A 1 85 ? -1.203 2.490 4.990 1.00 58.97 85 SER A N 1
ATOM 678 C CA . SER A 1 85 ? -0.096 2.231 5.892 1.00 58.97 85 SER A CA 1
ATOM 679 C C . SER A 1 85 ? -0.697 2.056 7.268 1.00 58.97 85 SER A C 1
ATOM 681 O O . SER A 1 85 ? -1.470 2.906 7.715 1.00 58.97 85 SER A O 1
ATOM 683 N N . THR A 1 86 ? -0.346 0.963 7.945 1.00 66.50 86 THR A N 1
ATOM 684 C CA . THR A 1 86 ? -0.824 0.643 9.291 1.00 66.50 86 THR A CA 1
ATOM 685 C C . THR A 1 86 ? -0.759 1.865 10.210 1.00 66.50 86 THR A C 1
ATOM 687 O O . THR A 1 86 ? -1.624 2.011 11.060 1.00 66.50 86 THR A O 1
ATOM 690 N N . LEU A 1 87 ? 0.211 2.765 10.005 1.00 71.00 87 LEU A N 1
ATOM 691 C CA . LEU A 1 87 ? 0.360 4.016 10.748 1.00 71.00 87 LEU A CA 1
ATOM 692 C C . LEU A 1 87 ? -0.741 5.049 10.464 1.00 71.00 87 LEU A C 1
ATOM 694 O O . LEU A 1 87 ? -1.414 5.423 11.416 1.00 71.00 87 LEU A O 1
ATOM 698 N N . GLU A 1 88 ? -0.982 5.460 9.213 1.00 76.88 88 GLU A N 1
ATOM 699 C CA . GLU A 1 88 ? -2.061 6.423 8.885 1.00 76.88 88 GLU A CA 1
ATOM 700 C C . GLU A 1 88 ? -3.411 5.858 9.335 1.00 76.88 88 GLU A C 1
ATOM 702 O O . GLU A 1 88 ? -4.217 6.485 10.014 1.00 76.88 88 GLU A O 1
ATOM 707 N N . SER A 1 89 ? -3.607 4.584 9.033 1.00 80.44 89 SER A N 1
ATOM 708 C CA . SER A 1 89 ? -4.709 3.782 9.518 1.00 80.44 89 SER A CA 1
ATOM 709 C C . SER A 1 89 ? -4.880 3.903 11.047 1.00 80.44 89 SER A C 1
ATOM 711 O O . SER A 1 89 ? -6.002 4.077 11.536 1.00 80.44 89 SER A O 1
ATOM 713 N N . LEU A 1 90 ? -3.797 3.773 11.828 1.00 83.12 90 LEU A N 1
ATOM 714 C CA . LEU A 1 90 ? -3.821 3.816 13.298 1.00 83.12 90 LEU A CA 1
ATOM 715 C C . LEU A 1 90 ? -4.074 5.231 13.822 1.00 83.12 90 LEU A C 1
ATOM 717 O O . LEU A 1 90 ? -4.768 5.385 14.829 1.00 83.12 90 LEU A O 1
ATOM 721 N N . GLU A 1 91 ? -3.551 6.244 13.140 1.00 86.00 91 GLU A N 1
ATOM 722 C CA . GLU A 1 91 ? -3.816 7.655 13.422 1.00 86.00 91 GLU A CA 1
ATOM 723 C C . GLU A 1 91 ? -5.300 7.966 13.215 1.00 86.00 91 GLU A C 1
ATOM 725 O O . GLU A 1 91 ? -5.969 8.417 14.149 1.00 86.00 91 GLU A O 1
ATOM 730 N N . LEU A 1 92 ? -5.865 7.558 12.076 1.00 87.19 92 LEU A N 1
ATOM 731 C CA . LEU A 1 92 ? -7.290 7.689 11.777 1.00 87.19 92 LEU A CA 1
ATOM 732 C C . LEU A 1 92 ? -8.160 6.895 12.756 1.00 87.19 92 LEU A C 1
ATOM 734 O O . LEU A 1 92 ? -9.230 7.365 13.147 1.00 87.19 92 LEU A O 1
ATOM 738 N N . PHE A 1 93 ? -7.718 5.710 13.190 1.00 88.94 93 PHE A N 1
ATOM 739 C CA . PHE A 1 93 ? -8.398 4.937 14.232 1.00 88.94 93 PHE A CA 1
ATOM 740 C C . PHE A 1 93 ? -8.424 5.703 15.554 1.00 88.94 93 PHE A C 1
ATOM 742 O O . PHE A 1 93 ? -9.482 5.857 16.170 1.00 88.94 93 PHE A O 1
ATOM 749 N N . HIS A 1 94 ? -7.272 6.210 15.991 1.00 87.81 94 HIS A N 1
ATOM 750 C CA . HIS A 1 94 ? -7.161 6.982 17.219 1.00 87.81 94 HIS A CA 1
ATOM 751 C C . HIS A 1 94 ? -8.022 8.249 17.154 1.00 87.81 94 HIS A C 1
ATOM 753 O O . HIS A 1 94 ? -8.823 8.496 18.060 1.00 87.81 94 HIS A O 1
ATOM 759 N N . TYR A 1 95 ? -7.931 9.004 16.059 1.00 88.19 95 TYR A N 1
ATOM 760 C CA . TYR A 1 95 ? -8.755 10.174 15.776 1.00 88.19 95 TYR A CA 1
ATOM 761 C C . TYR A 1 95 ? -10.249 9.830 15.827 1.00 88.19 95 TYR A C 1
ATOM 763 O O . TYR A 1 95 ? -11.006 10.435 16.587 1.00 88.19 95 TYR A O 1
ATOM 771 N N . ALA A 1 96 ? -10.677 8.793 15.103 1.00 88.50 96 ALA A N 1
ATOM 772 C CA . ALA A 1 96 ? -12.071 8.370 15.061 1.00 88.50 96 ALA A CA 1
ATOM 773 C C . ALA A 1 96 ? -12.614 7.969 16.437 1.00 88.50 96 ALA A C 1
ATOM 775 O O . ALA A 1 96 ? -13.778 8.236 16.736 1.00 88.50 96 ALA A O 1
ATOM 776 N N . MET A 1 97 ? -11.788 7.362 17.292 1.00 86.88 97 MET A N 1
ATOM 777 C CA . MET A 1 97 ? -12.192 6.901 18.620 1.00 86.88 97 MET A CA 1
ATOM 778 C C . MET A 1 97 ? -12.207 7.997 19.675 1.00 86.88 97 MET A C 1
ATOM 780 O O . MET A 1 97 ? -13.089 7.997 20.539 1.00 86.88 97 MET A O 1
ATOM 784 N N . THR A 1 98 ? -11.288 8.949 19.589 1.00 84.94 98 THR A N 1
ATOM 785 C CA . THR A 1 98 ? -11.136 10.014 20.585 1.00 84.94 98 THR A CA 1
ATOM 786 C C . THR A 1 98 ? -12.009 11.226 20.274 1.00 84.94 98 THR A C 1
ATOM 788 O O . THR A 1 98 ? -12.652 11.765 21.172 1.00 84.94 98 THR A O 1
ATOM 791 N N . GLU A 1 99 ? -12.151 11.594 19.003 1.00 84.19 99 GLU A N 1
ATOM 792 C CA . GLU A 1 99 ? -12.881 12.795 18.598 1.00 84.19 99 GLU A CA 1
ATOM 793 C C . GLU A 1 99 ? -14.378 12.545 18.467 1.00 84.19 99 GLU A C 1
ATOM 795 O O . GLU A 1 99 ? -14.814 11.495 17.992 1.00 84.19 99 GLU A O 1
ATOM 800 N N . ASN A 1 100 ? -15.209 13.517 18.843 1.00 79.81 100 ASN A N 1
ATOM 801 C CA . ASN A 1 100 ? -16.659 13.394 18.696 1.00 79.81 100 ASN A CA 1
ATOM 802 C C . ASN A 1 100 ? -17.095 13.653 17.244 1.00 79.81 100 ASN A C 1
ATOM 804 O O . ASN A 1 100 ? -17.692 14.679 16.920 1.00 79.81 100 ASN A O 1
ATOM 808 N N . LEU A 1 101 ? -16.756 12.722 16.352 1.00 81.00 101 LEU A N 1
ATOM 809 C CA . LEU A 1 101 ? -17.100 12.808 14.941 1.00 81.00 101 LEU A CA 1
ATOM 810 C C . LEU A 1 101 ? -18.602 12.624 14.744 1.00 81.00 101 LEU A C 1
ATOM 812 O O . LEU A 1 101 ? -19.183 11.616 15.149 1.00 81.00 101 LEU A O 1
ATOM 816 N N . ASP A 1 102 ? -19.227 13.570 14.044 1.00 83.38 102 ASP A N 1
ATOM 817 C CA . ASP A 1 102 ? -20.615 13.439 13.601 1.00 83.38 102 ASP A CA 1
ATOM 818 C C . ASP A 1 102 ? -20.729 12.549 12.354 1.00 83.38 102 ASP A C 1
ATOM 820 O O . ASP A 1 102 ? -21.143 12.973 11.281 1.00 83.38 102 ASP A O 1
ATOM 824 N N . ILE A 1 103 ? -20.251 11.312 12.483 1.00 83.62 103 ILE A N 1
ATOM 825 C CA . ILE A 1 103 ? -20.302 10.283 11.447 1.00 83.62 103 ILE A CA 1
ATOM 826 C C . ILE A 1 103 ? -21.005 9.066 12.065 1.00 83.62 103 ILE A C 1
ATOM 828 O O . ILE A 1 103 ? -20.429 8.430 12.955 1.00 83.62 103 ILE A O 1
ATOM 832 N N . PRO A 1 104 ? -22.237 8.721 11.634 1.00 83.31 104 PRO A N 1
ATOM 833 C CA . PRO A 1 104 ? -23.046 7.677 12.271 1.00 83.31 104 PRO A CA 1
ATOM 834 C C . PRO A 1 104 ? -22.333 6.326 12.399 1.00 83.31 104 PRO A C 1
ATOM 836 O O . PRO A 1 104 ? -22.369 5.713 13.464 1.00 83.31 104 PRO A O 1
ATOM 839 N N . LYS A 1 105 ? -21.610 5.907 11.351 1.00 84.25 105 LYS A N 1
ATOM 840 C CA . LYS A 1 105 ? -20.875 4.634 11.339 1.00 84.25 105 LYS A CA 1
ATOM 841 C C . LYS A 1 105 ? -19.757 4.587 12.395 1.00 84.25 105 LYS A C 1
ATOM 843 O O . LYS A 1 105 ? -19.558 3.558 13.025 1.00 84.25 105 LYS A O 1
ATOM 848 N N . ILE A 1 106 ? -19.076 5.708 12.661 1.00 86.06 106 ILE A N 1
ATOM 849 C CA . ILE A 1 106 ? -18.037 5.792 13.705 1.00 86.06 106 ILE A CA 1
ATOM 850 C C . ILE A 1 106 ? -18.658 5.791 15.105 1.00 86.06 106 ILE A C 1
ATOM 852 O O . ILE A 1 106 ? -18.154 5.121 16.008 1.00 86.06 106 ILE A O 1
ATOM 856 N N . LYS A 1 107 ? -19.779 6.502 15.291 1.00 84.88 107 LYS A N 1
ATOM 857 C CA . LYS A 1 107 ? -20.520 6.517 16.563 1.00 84.88 107 LYS A CA 1
ATOM 858 C C . LYS A 1 107 ? -20.964 5.117 16.974 1.00 84.88 107 LYS A C 1
ATOM 860 O O . LYS A 1 107 ? -20.844 4.773 18.147 1.00 84.88 107 LYS A O 1
ATOM 865 N N . GLU A 1 108 ? -21.415 4.303 16.020 1.00 85.88 108 GLU A N 1
ATOM 866 C CA . GLU A 1 108 ? -21.758 2.905 16.282 1.00 85.88 108 GLU A CA 1
ATOM 867 C C . GLU A 1 108 ? -20.544 2.117 16.793 1.00 85.88 108 GLU A C 1
ATOM 869 O O . GLU A 1 108 ? -20.631 1.451 17.827 1.00 85.88 108 GLU A O 1
ATOM 874 N N . ILE A 1 109 ? -19.389 2.248 16.132 1.00 85.62 109 ILE A N 1
ATOM 875 C CA . ILE A 1 109 ? -18.162 1.539 16.513 1.00 85.62 109 ILE A CA 1
ATOM 876 C C . ILE A 1 109 ? -17.747 1.889 17.954 1.00 85.62 109 ILE A C 1
ATOM 878 O O . ILE A 1 109 ? -17.392 0.993 18.723 1.00 85.62 109 ILE A O 1
ATOM 882 N N . LYS A 1 110 ? -17.865 3.155 18.380 1.00 86.50 110 LYS A N 1
ATOM 883 C CA . LYS A 1 110 ? -17.533 3.580 19.756 1.00 86.50 110 LYS A CA 1
ATOM 884 C C . LYS A 1 110 ? -18.340 2.871 20.842 1.00 86.50 110 LYS A C 1
ATOM 886 O O . LYS A 1 110 ? -17.894 2.821 21.983 1.00 86.50 110 LYS A O 1
ATOM 891 N N . THR A 1 111 ? -19.501 2.305 20.532 1.00 86.62 111 THR A N 1
ATOM 892 C CA . THR A 1 111 ? -20.315 1.579 21.525 1.00 86.62 111 THR A CA 1
ATOM 893 C C . THR A 1 111 ? -19.865 0.130 21.749 1.00 86.62 111 THR A C 1
ATOM 895 O O . THR A 1 111 ? -20.316 -0.507 22.698 1.00 86.62 111 THR A O 1
ATOM 898 N N . ARG A 1 112 ? -18.963 -0.394 20.907 1.00 86.69 112 ARG A N 1
ATOM 899 C CA . ARG A 1 112 ? -18.479 -1.787 20.943 1.00 86.69 112 ARG A CA 1
ATOM 900 C C . ARG A 1 112 ? -17.307 -1.984 21.907 1.00 86.69 112 ARG A C 1
ATOM 902 O O . ARG A 1 112 ? -16.745 -1.010 22.412 1.00 86.69 112 ARG A O 1
ATOM 909 N N . SER A 1 113 ? -16.909 -3.238 22.141 1.00 85.69 113 SER A N 1
ATOM 910 C CA . SER A 1 113 ? -15.703 -3.564 22.918 1.00 85.69 113 SER A CA 1
ATOM 911 C C . SER A 1 113 ? -14.418 -3.126 22.198 1.00 85.69 113 SER A C 1
ATOM 913 O O . SER A 1 113 ? -14.401 -2.959 20.981 1.00 85.69 113 SER A O 1
ATOM 915 N N . ASN A 1 114 ? -13.309 -2.968 22.930 1.00 79.50 114 ASN A N 1
ATOM 916 C CA . ASN A 1 114 ? -12.036 -2.506 22.350 1.00 79.50 114 ASN A CA 1
ATOM 917 C C . ASN A 1 114 ? -11.500 -3.400 21.216 1.00 79.50 114 ASN A C 1
ATOM 919 O O . ASN A 1 114 ? -10.914 -2.885 20.268 1.00 79.50 114 ASN A O 1
ATOM 923 N N . VAL A 1 115 ? -11.718 -4.715 21.289 1.00 78.81 115 VAL A N 1
ATOM 924 C CA . VAL A 1 115 ? -11.257 -5.665 20.260 1.00 78.81 115 VAL A CA 1
ATOM 925 C C . VAL A 1 115 ? -12.106 -5.557 18.990 1.00 78.81 115 VAL A C 1
ATOM 927 O O . VAL A 1 115 ? -11.582 -5.520 17.874 1.00 78.81 115 VAL A O 1
ATOM 930 N N . GLU A 1 116 ? -13.425 -5.445 19.152 1.00 85.25 116 GLU A N 1
ATOM 931 C CA . GLU A 1 116 ? -14.356 -5.278 18.031 1.00 85.25 116 GLU A CA 1
ATOM 932 C C . GLU A 1 116 ? -14.170 -3.924 17.352 1.00 85.25 116 GLU A C 1
ATOM 934 O O . GLU A 1 116 ? -14.231 -3.832 16.132 1.00 85.25 116 GLU A O 1
ATOM 939 N N . ARG A 1 117 ? -13.889 -2.882 18.137 1.00 87.75 117 ARG A N 1
ATOM 9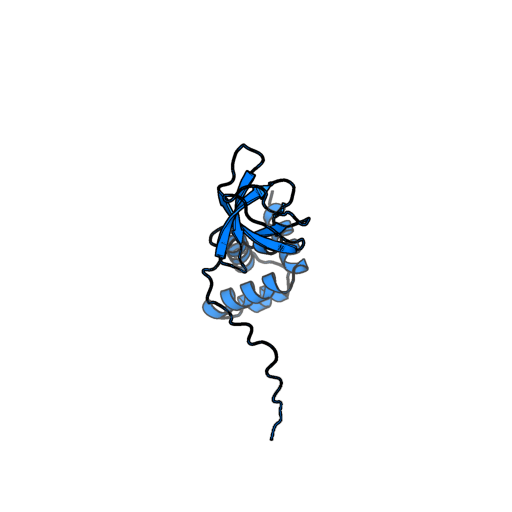40 C CA . ARG A 1 117 ? -13.647 -1.516 17.674 1.00 87.75 117 ARG A CA 1
ATOM 941 C C . ARG A 1 117 ? -12.596 -1.441 16.568 1.00 87.75 117 ARG A C 1
ATOM 943 O O . ARG A 1 117 ? -12.878 -0.878 15.515 1.00 87.75 117 ARG A O 1
ATOM 950 N N . ALA A 1 118 ? -11.416 -2.019 16.795 1.00 83.50 118 ALA A N 1
ATOM 951 C CA . ALA A 1 118 ? -10.336 -2.033 15.806 1.00 83.50 118 ALA A CA 1
ATOM 952 C C . ALA A 1 118 ? -10.726 -2.835 14.561 1.00 83.50 118 ALA A C 1
ATOM 954 O O . ALA A 1 118 ? -10.605 -2.348 13.442 1.00 83.50 118 ALA A O 1
ATOM 955 N N . SER A 1 119 ? -11.271 -4.035 14.757 1.00 82.69 119 SER A N 1
ATOM 956 C CA . SER A 1 119 ? -11.635 -4.931 13.653 1.00 82.69 119 SER A CA 1
ATOM 957 C C . SER A 1 119 ? -12.724 -4.337 12.752 1.00 82.69 119 SER A C 1
ATOM 959 O O . SER A 1 119 ? -12.617 -4.375 11.526 1.00 82.69 119 SER A O 1
ATOM 961 N N . LEU A 1 120 ? -13.756 -3.741 13.353 1.00 88.81 120 LEU A N 1
ATOM 962 C CA . LEU A 1 120 ? -14.842 -3.073 12.638 1.00 88.81 120 LEU A CA 1
ATOM 963 C C . LEU A 1 120 ? -14.355 -1.810 11.935 1.00 88.81 120 LEU A C 1
ATOM 965 O O . LEU A 1 120 ? -14.750 -1.573 10.799 1.00 88.81 120 LEU A O 1
ATOM 969 N N . PHE A 1 121 ? -13.485 -1.027 12.577 1.00 89.38 121 PHE A N 1
ATOM 970 C CA . PHE A 1 121 ? -12.903 0.157 11.956 1.00 89.38 121 PHE A CA 1
ATOM 971 C C . PHE A 1 121 ? -12.096 -0.203 10.707 1.00 89.38 121 PHE A C 1
ATOM 973 O O . PHE A 1 121 ? -12.355 0.359 9.648 1.00 89.38 121 PHE A O 1
ATOM 980 N N . TRP A 1 122 ? -11.203 -1.195 10.794 1.00 84.44 122 TRP A N 1
ATOM 981 C CA . TRP A 1 122 ? -10.420 -1.656 9.644 1.00 84.44 122 TRP A CA 1
ATOM 982 C C . TRP A 1 122 ? -11.283 -2.169 8.503 1.00 84.44 122 TRP A C 1
ATOM 984 O O . TRP A 1 122 ? -11.040 -1.833 7.349 1.00 84.44 122 TRP A O 1
ATOM 994 N N . SER A 1 123 ? -12.300 -2.969 8.821 1.00 85.38 123 SER A N 1
ATOM 995 C CA . SER A 1 123 ? -13.251 -3.454 7.821 1.00 85.38 123 SER A CA 1
ATOM 996 C C . SER A 1 123 ? -13.997 -2.297 7.158 1.00 85.38 123 SER A C 1
ATOM 998 O O . SER A 1 123 ? -14.212 -2.292 5.949 1.00 85.38 123 SER A O 1
ATOM 1000 N N . LEU A 1 124 ? -14.365 -1.285 7.940 1.00 87.56 124 LEU A N 1
ATOM 1001 C CA . LEU A 1 124 ? -15.131 -0.159 7.446 1.00 87.56 124 LEU A CA 1
ATOM 1002 C C . LEU A 1 124 ? -14.301 0.748 6.529 1.00 87.56 124 LEU A C 1
ATOM 1004 O O . LEU A 1 124 ? -14.769 1.065 5.442 1.00 87.56 124 LEU A O 1
ATOM 1008 N N . ILE A 1 125 ? -13.080 1.127 6.921 1.00 83.88 125 ILE A N 1
ATOM 1009 C CA . ILE A 1 125 ? -12.244 2.020 6.0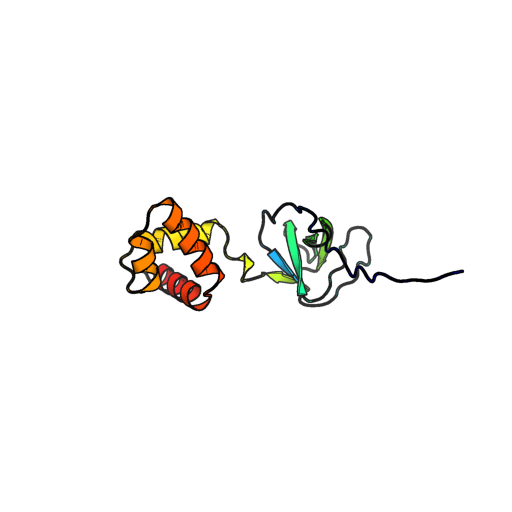99 1.00 83.88 125 ILE A CA 1
ATOM 1010 C C . ILE A 1 125 ? -11.736 1.350 4.818 1.00 83.88 125 ILE A C 1
ATOM 1012 O O . ILE A 1 125 ? -11.539 2.032 3.821 1.00 83.88 125 ILE A O 1
ATOM 1016 N N . LYS A 1 126 ? -11.566 0.019 4.820 1.00 81.00 126 LYS A N 1
ATOM 1017 C CA . LYS A 1 126 ? -11.189 -0.742 3.619 1.00 81.00 126 LYS A CA 1
ATOM 1018 C C . LYS A 1 126 ? -12.331 -0.852 2.609 1.00 81.00 126 LYS A C 1
ATOM 1020 O O . LYS A 1 126 ? -12.080 -0.927 1.416 1.00 81.00 126 LYS A O 1
ATOM 1025 N N . ASN A 1 127 ? -13.577 -0.875 3.082 1.00 81.88 127 ASN A N 1
ATOM 1026 C CA . ASN A 1 127 ? -14.756 -1.059 2.230 1.00 81.88 127 ASN A CA 1
ATOM 1027 C C . ASN A 1 127 ? -15.437 0.259 1.822 1.00 81.88 127 ASN A C 1
ATOM 1029 O O . ASN A 1 127 ? -16.284 0.254 0.932 1.00 81.88 127 ASN A O 1
ATOM 1033 N N . ASP A 1 128 ? -15.125 1.375 2.485 1.00 83.69 128 ASP A N 1
ATOM 1034 C CA . ASP A 1 128 ? -15.783 2.668 2.284 1.00 83.69 128 ASP A CA 1
ATOM 1035 C C . ASP A 1 128 ? -14.742 3.779 2.084 1.00 83.69 128 ASP A C 1
ATOM 1037 O O . ASP A 1 128 ? -14.359 4.491 3.017 1.00 83.69 128 ASP A O 1
ATOM 1041 N N . SER A 1 129 ? -14.290 3.932 0.837 1.00 81.06 129 SER A N 1
ATOM 1042 C CA . SER A 1 129 ? -13.315 4.958 0.447 1.00 81.06 129 SER A CA 1
ATOM 1043 C C . SER A 1 129 ? -13.816 6.387 0.698 1.00 81.06 129 SER A C 1
ATOM 1045 O O . SER A 1 129 ? -13.025 7.275 1.006 1.00 81.06 129 SER A O 1
ATOM 1047 N N . VAL A 1 130 ? -15.135 6.618 0.662 1.00 87.38 130 VAL A N 1
ATOM 1048 C CA . VAL A 1 130 ? -15.731 7.932 0.959 1.00 87.38 130 VAL A CA 1
ATOM 1049 C C . VAL A 1 130 ? -15.562 8.282 2.434 1.00 87.38 130 VAL A C 1
ATOM 1051 O O . VAL A 1 130 ? -15.237 9.423 2.768 1.00 87.38 130 VAL A O 1
ATOM 1054 N N . LEU A 1 131 ? -15.776 7.318 3.332 1.00 86.12 131 LEU A N 1
ATOM 1055 C CA . LEU A 1 131 ? -15.525 7.513 4.757 1.00 86.12 131 LEU A CA 1
ATOM 1056 C C . LEU A 1 131 ? -14.047 7.805 5.028 1.00 86.12 131 LEU A C 1
ATOM 1058 O O . LEU A 1 131 ? -13.745 8.690 5.831 1.00 86.12 131 LEU A O 1
ATOM 1062 N N . LEU A 1 132 ? -13.143 7.080 4.368 1.00 83.88 132 LEU A N 1
ATOM 1063 C CA . LEU A 1 132 ? -11.706 7.303 4.493 1.00 83.88 132 LEU A CA 1
ATOM 1064 C C . LEU A 1 132 ? -11.340 8.749 4.122 1.00 83.88 132 LEU A C 1
ATOM 1066 O O . LEU A 1 132 ? -10.715 9.453 4.917 1.00 83.88 132 LEU A O 1
ATOM 1070 N N . ASP A 1 133 ? -11.832 9.237 2.983 1.00 84.44 133 ASP A N 1
ATOM 1071 C CA . ASP A 1 133 ? -11.628 10.622 2.550 1.00 84.44 133 ASP A CA 1
ATOM 1072 C C . ASP A 1 133 ? -12.212 11.647 3.532 1.00 84.44 133 ASP A C 1
ATOM 1074 O O . ASP A 1 133 ? -11.636 12.717 3.750 1.00 84.44 133 ASP A O 1
ATOM 1078 N N . GLN A 1 134 ? -13.366 11.351 4.137 1.00 87.31 134 GLN A N 1
ATOM 1079 C CA . GLN A 1 134 ? -13.967 12.214 5.155 1.00 87.31 134 GLN A CA 1
ATOM 1080 C C . GLN A 1 134 ? -13.107 12.301 6.416 1.00 87.31 134 GLN A C 1
ATOM 1082 O O . GLN A 1 134 ? -12.975 13.391 6.979 1.00 87.31 134 GLN A O 1
ATOM 1087 N N . LEU A 1 135 ? -12.539 11.180 6.867 1.00 87.25 135 LEU A N 1
ATOM 1088 C CA . LEU A 1 135 ? -11.656 11.150 8.030 1.00 87.25 135 LEU A CA 1
ATOM 1089 C C . LEU A 1 135 ? -10.360 11.914 7.742 1.00 87.25 135 LEU A C 1
ATOM 1091 O O . LEU A 1 135 ? -10.036 12.819 8.509 1.00 87.25 135 LEU A O 1
ATOM 1095 N N . ARG A 1 136 ? -9.719 11.671 6.590 1.00 86.19 136 ARG A N 1
ATOM 1096 C CA . ARG A 1 136 ? -8.525 12.412 6.146 1.00 86.19 136 ARG A CA 1
ATOM 1097 C C . ARG A 1 136 ? -8.771 13.921 6.115 1.00 86.19 136 ARG A C 1
ATOM 1099 O O . ARG A 1 136 ? -8.005 14.686 6.694 1.00 86.19 136 ARG A O 1
ATOM 1106 N N . LYS A 1 137 ? -9.877 14.373 5.509 1.00 86.25 137 LYS A N 1
ATOM 1107 C CA . LYS A 1 137 ? -10.227 15.807 5.441 1.00 86.25 137 LYS A CA 1
ATOM 1108 C C . LYS A 1 137 ? -10.454 16.432 6.817 1.00 86.25 137 LYS A C 1
ATOM 1110 O O . LYS A 1 137 ? -10.081 17.583 7.029 1.00 86.25 137 LYS A O 1
ATOM 1115 N N . LYS A 1 138 ? -11.085 15.705 7.742 1.00 85.00 138 LYS A N 1
ATOM 1116 C CA . LYS A 1 138 ? -11.356 16.209 9.095 1.00 85.00 138 LYS A CA 1
ATOM 1117 C C . LYS A 1 138 ? -10.124 16.202 10.001 1.00 85.00 138 LYS A C 1
ATOM 1119 O O . LYS A 1 138 ? -10.015 17.080 10.852 1.00 85.00 138 LYS A O 1
ATOM 1124 N N . GLU A 1 139 ? -9.222 15.245 9.824 1.00 83.12 139 GLU A N 1
ATOM 1125 C CA . GLU A 1 139 ? -7.944 15.189 10.535 1.00 83.12 139 GLU A CA 1
ATOM 1126 C C . GLU A 1 139 ? -7.014 16.331 10.099 1.00 83.12 139 GLU A C 1
ATOM 1128 O O . GLU A 1 139 ? -6.517 17.074 10.942 1.00 83.12 139 GLU A O 1
ATOM 1133 N N . HIS A 1 140 ? -6.868 16.553 8.788 1.00 78.19 140 HIS A N 1
ATOM 1134 C CA . HIS A 1 140 ? -5.999 17.599 8.232 1.00 78.19 140 HIS A CA 1
ATOM 1135 C C . HIS A 1 140 ? -6.594 19.015 8.320 1.00 78.19 140 HIS A C 1
ATOM 1137 O O . HIS A 1 140 ? -5.862 20.000 8.304 1.00 78.19 140 HIS A O 1
ATOM 1143 N N . GLY A 1 141 ? -7.920 19.146 8.426 1.00 67.44 141 GLY A N 1
ATOM 1144 C CA . GLY A 1 141 ? -8.611 20.431 8.585 1.00 67.44 141 GLY A CA 1
ATOM 1145 C C . GLY A 1 141 ? -8.561 21.017 10.001 1.00 67.44 141 GLY A C 1
ATOM 1146 O O . GLY A 1 141 ? -9.229 22.015 10.257 1.00 67.44 141 GLY A O 1
ATOM 1147 N N . LYS A 1 142 ? -7.817 20.403 10.929 1.00 62.09 142 LYS A N 1
ATOM 1148 C CA . LYS A 1 142 ? -7.745 20.781 12.351 1.00 62.09 142 LYS A CA 1
ATOM 1149 C C . LYS A 1 142 ? -6.758 21.933 12.646 1.00 62.09 142 LYS A C 1
ATOM 1151 O O . LYS A 1 142 ? -6.3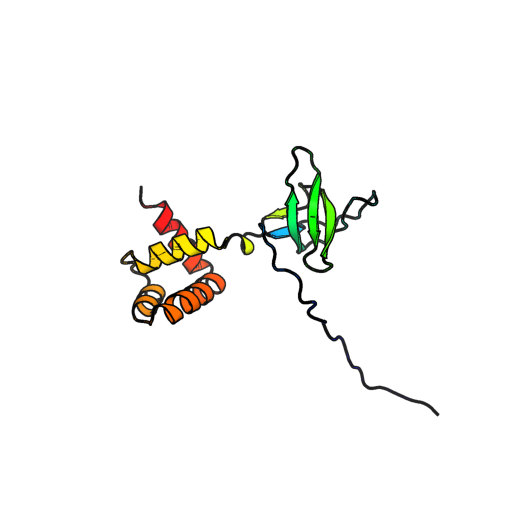11 22.049 13.786 1.00 62.09 142 LYS A O 1
ATOM 1156 N N . ILE A 1 143 ? -6.415 22.744 11.636 1.00 47.09 143 ILE A N 1
ATOM 1157 C CA . ILE A 1 143 ? -5.496 23.899 11.733 1.00 47.09 143 ILE A CA 1
ATOM 1158 C C . ILE A 1 143 ? -6.186 25.109 12.366 1.00 47.09 143 ILE A C 1
ATOM 1160 O O . ILE A 1 143 ? -7.317 25.428 11.932 1.00 47.09 143 ILE A O 1
#

Radius of gyration: 20.85 Å; chains: 1; bounding box: 42×72×48 Å

InterPro domains:
  IPR001452 SH3 domain [PF00018] (26-73)
  IPR001452 SH3 domain [PS50002] (20-81)
  IPR001452 SH3 domain [SM00326] (23-80)
  IPR036028 SH3-like domain superfamily [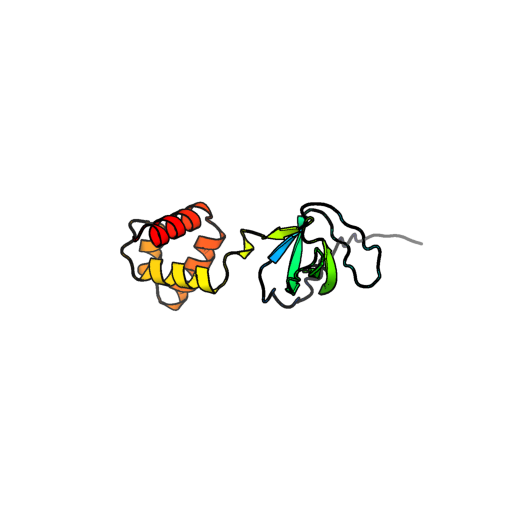SSF50044] (14-81)